Protein AF-A0A6A3DE12-F1 (afdb_monomer_lite)

Foldseek 3Di:
DDDPPPPPPDPPPPPPQPCVNVVHDDDPDDDPVVVVVVVVVVVVVVVVVVVVVVVVVVVVPVVDPVVVVVVVVVVVVVVVVVVVVVVVPPD

Organism: NCBI:txid53985

Structure (mmCIF, N/CA/C/O backbone):
data_AF-A0A6A3DE12-F1
#
_entry.id   AF-A0A6A3DE12-F1
#
loop_
_atom_site.group_PDB
_atom_site.id
_atom_site.type_symbol
_atom_site.label_atom_id
_atom_site.label_alt_id
_atom_site.label_comp_id
_atom_site.label_asym_id
_atom_site.label_entity_id
_atom_site.label_seq_id
_atom_site.pdbx_PDB_ins_code
_atom_site.Cartn_x
_atom_site.Cartn_y
_atom_site.Cartn_z
_atom_site.occupancy
_atom_site.B_iso_or_equiv
_atom_site.auth_seq_id
_atom_site.auth_comp_id
_atom_site.auth_asym_id
_atom_site.auth_atom_id
_atom_site.pdbx_PDB_model_num
ATOM 1 N N . MET A 1 1 ? -34.776 -25.077 -11.986 1.00 52.28 1 MET A N 1
ATOM 2 C CA . MET A 1 1 ? -34.215 -25.459 -10.676 1.00 52.28 1 MET A CA 1
ATOM 3 C C . MET A 1 1 ? -32.748 -25.782 -10.890 1.00 52.28 1 MET A C 1
ATOM 5 O O . MET A 1 1 ? -32.453 -26.776 -11.535 1.00 52.28 1 MET A O 1
ATOM 9 N N . GLN A 1 2 ? -31.858 -24.881 -10.486 1.00 50.62 2 GLN A N 1
ATOM 10 C CA . GLN A 1 2 ? -30.421 -25.127 -10.361 1.00 50.62 2 GLN A CA 1
ATOM 11 C C . GLN A 1 2 ? -29.948 -24.165 -9.276 1.00 50.62 2 GLN A C 1
ATOM 13 O O . GLN A 1 2 ? -29.824 -22.959 -9.489 1.00 50.62 2 GLN A O 1
ATOM 18 N N . GLU A 1 3 ? -29.879 -24.716 -8.073 1.00 47.19 3 GLU A N 1
ATOM 19 C CA . GLU A 1 3 ? -29.455 -24.055 -6.853 1.00 47.19 3 GLU A CA 1
ATOM 20 C C . GLU A 1 3 ? -27.944 -23.866 -6.955 1.00 47.19 3 GLU A C 1
ATOM 22 O O . GLU A 1 3 ? -27.161 -24.799 -6.831 1.00 47.19 3 GLU A O 1
ATOM 27 N N . GLY A 1 4 ? -27.537 -22.646 -7.299 1.00 50.22 4 GLY A N 1
ATOM 28 C CA . GLY A 1 4 ? -26.156 -22.217 -7.165 1.00 50.22 4 GLY A CA 1
ATOM 29 C C . GLY A 1 4 ? -25.898 -21.952 -5.693 1.00 50.22 4 GLY A C 1
ATOM 30 O O . GLY A 1 4 ? -26.211 -20.868 -5.200 1.00 50.22 4 GLY A O 1
ATOM 31 N N . GLU A 1 5 ? -25.373 -22.969 -5.021 1.00 51.31 5 GLU A N 1
ATOM 32 C CA . GLU A 1 5 ? -24.842 -22.999 -3.662 1.00 51.31 5 GLU A CA 1
ATOM 33 C C . GLU A 1 5 ? -23.808 -21.877 -3.474 1.00 51.31 5 GLU A C 1
ATOM 35 O O . GLU A 1 5 ? -22.594 -22.059 -3.542 1.00 51.31 5 GLU A O 1
ATOM 40 N N . ARG A 1 6 ? -24.290 -20.651 -3.269 1.00 58.84 6 ARG A N 1
ATOM 41 C CA . ARG A 1 6 ? -23.492 -19.599 -2.659 1.00 58.84 6 ARG A CA 1
ATOM 42 C C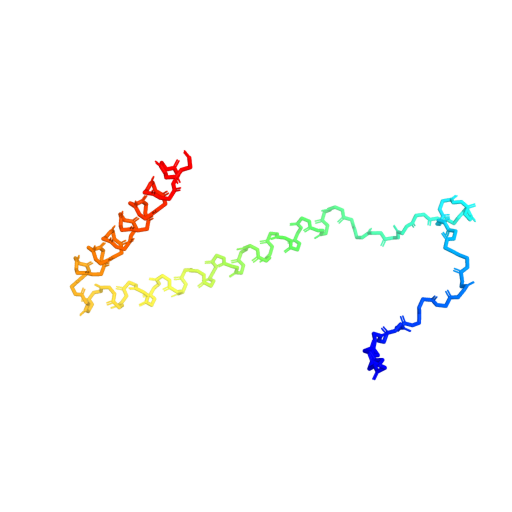 . ARG A 1 6 ? -23.358 -20.029 -1.215 1.00 58.84 6 ARG A C 1
ATOM 44 O O . ARG A 1 6 ? -24.293 -19.820 -0.451 1.00 58.84 6 ARG A O 1
ATOM 51 N N . GLU A 1 7 ? -22.230 -20.646 -0.880 1.00 55.78 7 GLU A N 1
ATOM 52 C CA . GLU A 1 7 ? -21.818 -20.881 0.497 1.00 55.78 7 GLU A CA 1
ATOM 53 C C . GLU A 1 7 ? -22.000 -19.578 1.282 1.00 55.78 7 GLU A C 1
ATOM 55 O O . GLU A 1 7 ? -21.182 -18.652 1.259 1.00 55.78 7 GLU A O 1
ATOM 60 N N . GLU A 1 8 ? -23.140 -19.489 1.959 1.00 58.22 8 GLU A N 1
ATOM 61 C CA . GLU A 1 8 ? -23.402 -18.583 3.051 1.00 58.22 8 GLU A CA 1
ATOM 62 C C . GLU A 1 8 ? -22.534 -19.089 4.197 1.00 58.22 8 GLU A C 1
ATOM 64 O O . GLU A 1 8 ? -22.986 -19.744 5.131 1.00 58.22 8 GLU A O 1
ATOM 69 N N . ALA A 1 9 ? -21.229 -18.850 4.067 1.00 56.09 9 ALA A N 1
ATOM 70 C CA . ALA A 1 9 ? -20.255 -19.121 5.097 1.00 56.09 9 ALA A CA 1
ATOM 71 C C . ALA A 1 9 ? -20.594 -18.233 6.299 1.00 56.09 9 ALA A C 1
ATOM 73 O O . ALA A 1 9 ? -20.156 -17.086 6.408 1.00 56.09 9 ALA A O 1
ATOM 74 N N . GLY A 1 10 ? -21.446 -18.768 7.171 1.00 59.56 10 GLY A N 1
ATOM 75 C CA . GLY A 1 10 ? -21.476 -18.491 8.595 1.00 59.56 10 GLY A CA 1
ATOM 76 C C . GLY A 1 10 ? -21.478 -17.016 8.976 1.00 59.56 10 GLY A C 1
A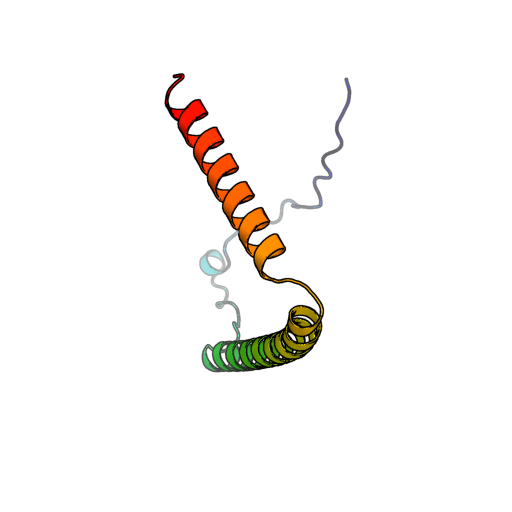TOM 77 O O . GLY A 1 10 ? -20.752 -16.625 9.887 1.00 59.56 10 GLY A O 1
ATOM 78 N N . ARG A 1 11 ? -22.324 -16.181 8.365 1.00 63.44 11 ARG A N 1
ATOM 79 C CA . ARG A 1 11 ? -22.769 -14.959 9.052 1.00 63.44 11 ARG A CA 1
ATOM 80 C C . ARG A 1 11 ? -23.905 -15.344 9.983 1.00 63.44 11 ARG A C 1
ATOM 82 O O . ARG A 1 11 ? -25.048 -14.973 9.760 1.00 63.44 11 ARG A O 1
ATOM 89 N N . GLY A 1 12 ? -23.560 -16.134 11.001 1.00 58.22 12 GLY A N 1
ATOM 90 C CA . GLY A 1 12 ? -24.494 -16.534 12.041 1.00 58.22 12 GLY A CA 1
ATOM 91 C C . GLY A 1 12 ? -25.237 -15.318 12.589 1.00 58.22 12 GLY A C 1
ATOM 92 O O . GLY A 1 12 ? -24.699 -14.206 12.587 1.00 58.22 12 GLY A O 1
ATOM 93 N N . SER A 1 13 ? -26.454 -15.553 13.075 1.00 55.41 13 SER A N 1
ATOM 94 C CA . SER A 1 13 ? -27.376 -14.599 13.709 1.00 55.41 13 SER A CA 1
ATOM 95 C C . SER A 1 13 ? -26.827 -13.911 14.974 1.00 55.41 13 SER A C 1
ATOM 97 O O . SER A 1 13 ? -27.584 -13.504 15.851 1.00 55.41 13 SER A O 1
ATOM 99 N N . ALA A 1 14 ? -25.507 -13.779 15.105 1.00 64.62 14 ALA A N 1
ATOM 100 C CA . ALA A 1 14 ? -24.860 -12.926 16.074 1.00 64.62 14 ALA A CA 1
ATOM 101 C C . ALA A 1 14 ? -25.248 -11.476 15.772 1.00 64.62 14 ALA A C 1
ATOM 103 O O . ALA A 1 14 ? -24.970 -10.945 14.692 1.00 64.62 14 ALA A O 1
ATOM 104 N N . SER A 1 15 ? -25.900 -10.840 16.745 1.00 68.06 15 SER A N 1
ATOM 105 C CA . SER A 1 15 ? -26.204 -9.416 16.713 1.00 68.06 15 SER A CA 1
ATOM 106 C C . SER A 1 15 ? -24.937 -8.641 16.338 1.00 68.06 15 SER A C 1
ATOM 108 O O . SER A 1 15 ? -23.969 -8.598 17.098 1.00 68.06 15 SER A O 1
ATOM 110 N N . ARG A 1 16 ? -24.920 -8.040 15.141 1.00 69.69 16 ARG A N 1
ATOM 111 C CA . ARG A 1 16 ? -23.834 -7.176 14.642 1.00 69.69 16 ARG A CA 1
ATOM 112 C C . ARG A 1 16 ? -23.856 -5.817 15.348 1.00 69.69 16 ARG A C 1
ATOM 114 O O . ARG A 1 16 ? -23.769 -4.767 14.712 1.00 69.69 16 ARG A O 1
ATOM 121 N N . ALA A 1 17 ? -24.003 -5.814 16.667 1.00 76.25 17 ALA A N 1
ATOM 122 C CA . ALA A 1 17 ? -23.915 -4.597 17.445 1.00 76.25 17 ALA A CA 1
ATOM 123 C C . ALA A 1 17 ? -22.475 -4.079 17.358 1.00 76.25 17 ALA A C 1
ATOM 125 O O . ALA A 1 17 ? -21.520 -4.799 17.649 1.00 76.25 17 ALA A O 1
ATOM 126 N N . SER A 1 18 ? -22.306 -2.832 16.917 1.00 82.31 18 SER A N 1
ATOM 127 C CA . SER A 1 18 ? -20.991 -2.191 16.867 1.00 82.31 18 SER A CA 1
ATOM 128 C C . SER A 1 18 ? -20.347 -2.203 18.256 1.00 82.31 18 SER A C 1
ATOM 130 O O . SER A 1 18 ? -21.033 -1.973 19.247 1.00 82.31 18 SER A O 1
ATOM 132 N N . ARG A 1 19 ? -19.023 -2.377 18.331 1.00 85.44 19 ARG A N 1
ATOM 133 C CA . ARG A 1 19 ? -18.251 -2.303 19.584 1.00 85.44 19 ARG A CA 1
ATOM 134 C C . ARG A 1 19 ? -18.545 -1.019 20.377 1.00 85.44 19 ARG A C 1
ATOM 136 O O . ARG A 1 19 ? -18.693 -1.060 21.590 1.00 85.44 19 ARG A O 1
ATOM 143 N N . ARG A 1 20 ? -18.769 0.091 19.657 1.00 87.94 20 ARG A N 1
ATOM 144 C CA . ARG A 1 20 ? -19.202 1.378 20.228 1.00 87.94 20 ARG A CA 1
ATOM 145 C C . ARG A 1 20 ? -20.567 1.300 20.914 1.00 87.94 20 ARG A C 1
ATOM 147 O O . ARG A 1 20 ? -20.741 1.875 21.976 1.00 87.94 20 ARG A O 1
ATOM 154 N N . VAL A 1 21 ? -21.520 0.590 20.310 1.00 86.75 21 VAL A N 1
ATOM 155 C CA . VAL A 1 21 ? -22.876 0.396 20.855 1.00 86.75 21 VAL A CA 1
ATOM 156 C C . VAL A 1 21 ? -22.850 -0.544 22.062 1.00 86.75 21 VAL A C 1
ATOM 158 O O . VAL A 1 21 ? -23.635 -0.371 22.983 1.00 86.75 21 VAL A O 1
ATOM 161 N N . GLN A 1 22 ? -21.917 -1.497 22.089 1.00 86.81 22 GLN A N 1
ATOM 162 C CA . GLN A 1 22 ? -21.705 -2.401 23.223 1.00 86.81 22 GLN A CA 1
ATOM 163 C C . GLN A 1 22 ? -20.901 -1.765 24.376 1.00 86.81 22 GLN A C 1
ATOM 165 O O . GLN A 1 22 ? -20.641 -2.437 25.368 1.00 86.81 22 GLN A O 1
ATOM 170 N N . GLY A 1 23 ? -20.467 -0.501 24.253 1.00 89.62 23 GLY A N 1
ATOM 171 C CA . GLY A 1 23 ? -19.623 0.162 25.259 1.00 89.62 23 GLY A CA 1
ATOM 172 C C . GLY A 1 23 ? -18.229 -0.459 25.415 1.00 89.62 23 GLY A C 1
ATOM 173 O O . GLY A 1 23 ? -17.539 -0.201 26.397 1.00 89.62 23 GLY A O 1
ATOM 174 N N . LEU A 1 24 ? -17.817 -1.289 24.458 1.00 87.00 24 LEU A N 1
ATOM 175 C CA . LEU A 1 24 ? -16.541 -1.989 24.474 1.00 87.00 24 LEU A CA 1
ATOM 176 C C . LEU A 1 24 ? -15.406 -1.043 24.033 1.00 87.00 24 LEU A C 1
ATOM 178 O O . LEU A 1 24 ? -15.623 -0.184 23.166 1.00 87.00 24 LEU A O 1
ATOM 182 N N . PRO A 1 25 ? -14.192 -1.204 24.591 1.00 84.12 25 PRO A N 1
ATOM 1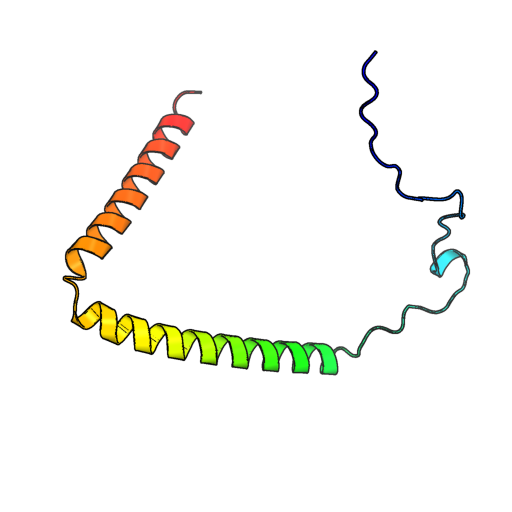83 C CA . PRO A 1 25 ? -13.053 -0.354 24.265 1.00 84.12 25 PRO A CA 1
ATOM 184 C C . PRO A 1 25 ? -12.688 -0.442 22.773 1.00 84.12 25 PRO A C 1
ATOM 186 O O . PRO A 1 25 ? -13.007 -1.432 22.107 1.00 84.12 25 PRO A O 1
ATOM 189 N N . PRO A 1 26 ? -12.055 0.601 22.208 1.00 83.31 26 PRO A N 1
ATOM 190 C CA . PRO A 1 26 ? -11.597 0.574 20.825 1.00 83.31 26 PRO A CA 1
ATOM 191 C C . PRO A 1 26 ? -10.571 -0.541 20.611 1.00 83.31 26 PRO A C 1
ATOM 193 O O . PRO A 1 26 ? -9.892 -0.964 21.542 1.00 83.31 26 PRO A O 1
ATOM 196 N N . GLU A 1 27 ? -10.451 -0.998 19.365 1.00 81.62 27 GLU A N 1
ATOM 197 C CA . GLU A 1 27 ? -9.440 -1.998 19.020 1.00 81.62 27 GLU A CA 1
ATOM 198 C C . GLU A 1 27 ? -8.050 -1.466 19.323 1.00 81.62 27 GLU A C 1
ATOM 200 O O . GLU A 1 27 ? -7.715 -0.332 18.966 1.00 81.62 27 GLU A O 1
ATOM 205 N N . GLU A 1 28 ? -7.229 -2.325 19.912 1.00 81.81 28 GLU A N 1
ATOM 206 C CA . GLU A 1 28 ? -5.811 -2.075 20.094 1.00 81.81 28 GLU A CA 1
ATOM 207 C C . GLU A 1 28 ? -5.118 -2.117 18.730 1.00 81.81 28 GLU A C 1
ATOM 209 O O . GLU A 1 28 ? -4.643 -3.144 18.245 1.00 81.81 28 GLU A O 1
ATOM 214 N N . THR A 1 29 ? -5.103 -0.974 18.053 1.00 81.62 29 THR A N 1
ATOM 215 C CA . THR A 1 29 ? -4.347 -0.804 16.817 1.00 81.62 29 THR A CA 1
ATOM 216 C C . THR A 1 29 ? -2.887 -0.526 17.142 1.00 81.62 29 THR A C 1
ATOM 218 O O . THR A 1 29 ? -2.588 0.251 18.051 1.00 81.62 29 THR A O 1
ATOM 221 N N . LYS A 1 30 ? -1.972 -1.099 16.348 1.00 85.25 30 LYS A N 1
ATOM 222 C CA . LYS A 1 30 ? -0.542 -0.759 16.389 1.00 85.25 30 LYS A CA 1
ATOM 223 C C . LYS A 1 30 ? -0.350 0.762 16.365 1.00 85.25 30 LYS A C 1
ATOM 225 O O . LYS A 1 30 ? -1.066 1.468 15.651 1.00 85.25 30 LYS A O 1
ATOM 230 N N . SER A 1 31 ? 0.644 1.256 17.100 1.00 86.25 31 SER A N 1
ATOM 231 C CA . SER A 1 31 ? 0.948 2.686 17.135 1.00 86.25 31 SER A CA 1
ATOM 232 C C . SER A 1 31 ? 1.329 3.210 15.746 1.00 86.25 31 SER A C 1
ATOM 234 O O . SER A 1 31 ? 1.907 2.500 14.916 1.00 86.25 31 SER A O 1
ATOM 236 N N . LEU A 1 32 ? 1.025 4.485 15.490 1.00 87.88 32 LEU A N 1
ATOM 237 C CA . LEU A 1 32 ? 1.358 5.136 14.220 1.00 87.88 32 LEU A CA 1
ATOM 238 C C . LEU A 1 32 ? 2.859 5.073 13.916 1.00 87.88 32 LEU A C 1
ATOM 240 O O . LEU A 1 32 ? 3.245 4.955 12.753 1.00 87.88 32 LEU A O 1
ATOM 244 N N . ASP A 1 33 ? 3.703 5.142 14.943 1.00 89.81 33 ASP A N 1
ATOM 245 C CA . ASP A 1 33 ? 5.154 5.073 14.786 1.00 89.81 33 ASP A CA 1
ATOM 246 C C . ASP A 1 33 ? 5.627 3.683 14.357 1.00 89.81 33 ASP A C 1
ATOM 248 O O . ASP A 1 33 ? 6.490 3.580 13.4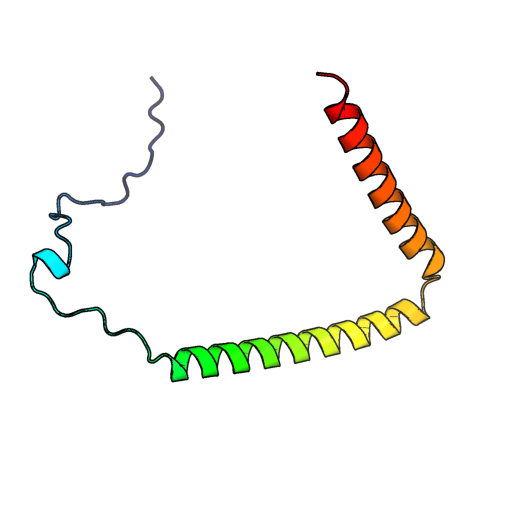81 1.00 89.81 33 ASP A O 1
ATOM 252 N N . GLU A 1 34 ? 5.007 2.618 14.873 1.00 88.31 34 GLU A N 1
ATOM 253 C CA . GLU A 1 34 ? 5.296 1.249 14.441 1.00 88.31 34 GLU A CA 1
ATOM 254 C C . GLU A 1 34 ? 4.897 1.044 12.974 1.00 88.31 34 GLU A C 1
ATOM 256 O O . GLU A 1 34 ? 5.697 0.573 12.165 1.00 88.31 34 GLU A O 1
ATOM 261 N N . VAL A 1 35 ? 3.707 1.514 12.585 1.00 89.06 35 VAL A N 1
ATOM 262 C CA . VAL A 1 35 ? 3.234 1.444 11.192 1.00 89.06 35 VAL A CA 1
ATOM 263 C C . VAL A 1 35 ? 4.159 2.223 10.251 1.00 89.06 35 VAL A C 1
ATOM 265 O O . VAL A 1 35 ? 4.522 1.735 9.177 1.00 89.06 35 VAL A O 1
ATOM 268 N N . LYS A 1 36 ? 4.603 3.423 10.648 1.00 93.31 36 LYS A N 1
ATOM 269 C CA . LYS A 1 36 ? 5.559 4.224 9.864 1.00 93.31 36 LYS A CA 1
ATOM 270 C C . LYS A 1 36 ? 6.912 3.521 9.734 1.00 93.31 36 LYS A C 1
ATOM 272 O O . LYS A 1 36 ? 7.521 3.574 8.661 1.00 93.31 36 LYS A O 1
ATOM 277 N N . ARG A 1 37 ? 7.391 2.865 10.793 1.00 93.56 37 ARG A N 1
ATOM 278 C CA . ARG A 1 37 ? 8.646 2.102 10.789 1.00 93.56 37 ARG A CA 1
ATOM 279 C C . ARG A 1 37 ? 8.564 0.892 9.862 1.00 93.56 37 ARG A C 1
ATOM 281 O O . ARG A 1 37 ? 9.434 0.735 9.002 1.00 93.56 37 ARG A O 1
ATOM 288 N N . GLU A 1 38 ? 7.509 0.090 9.985 1.00 89.44 38 GLU A N 1
ATOM 289 C CA . GLU A 1 38 ? 7.238 -1.053 9.107 1.00 89.44 38 GLU A CA 1
ATOM 290 C C . GLU A 1 38 ? 7.156 -0.605 7.636 1.00 89.44 38 GLU A C 1
ATOM 292 O O . GLU A 1 38 ? 7.828 -1.177 6.772 1.00 89.44 38 GLU A O 1
ATOM 297 N N . ALA A 1 39 ? 6.430 0.482 7.348 1.00 91.62 39 ALA A N 1
ATOM 298 C CA . ALA A 1 39 ? 6.296 1.025 5.996 1.00 91.62 39 ALA A CA 1
ATOM 299 C C . ALA A 1 39 ? 7.637 1.489 5.406 1.00 91.62 39 ALA A C 1
ATOM 301 O O . ALA A 1 39 ? 7.925 1.224 4.234 1.00 91.62 39 ALA A O 1
ATOM 302 N N . ARG A 1 40 ? 8.486 2.151 6.205 1.00 92.06 40 ARG A N 1
ATOM 303 C CA . ARG A 1 40 ? 9.838 2.556 5.783 1.00 92.06 40 ARG A CA 1
ATOM 304 C C . ARG A 1 40 ? 10.717 1.345 5.486 1.00 92.06 40 ARG A C 1
ATOM 306 O O . ARG A 1 40 ? 11.368 1.322 4.442 1.00 92.06 40 ARG A O 1
ATOM 313 N N . LYS A 1 41 ? 10.702 0.326 6.352 1.00 92.12 41 LYS A N 1
ATOM 314 C CA . LYS A 1 41 ? 11.463 -0.919 6.158 1.00 92.12 41 LYS A CA 1
ATOM 315 C C . LYS A 1 41 ? 11.024 -1.647 4.885 1.00 92.12 41 LYS A C 1
ATOM 317 O O . LYS A 1 41 ? 11.866 -2.036 4.078 1.00 92.12 41 LYS A O 1
ATOM 322 N N . ALA A 1 42 ? 9.717 -1.760 4.660 1.00 88.88 42 ALA A N 1
ATOM 323 C CA . ALA A 1 42 ? 9.168 -2.358 3.449 1.00 88.88 42 ALA A CA 1
ATOM 324 C C . ALA A 1 42 ? 9.559 -1.570 2.187 1.00 88.88 42 ALA A C 1
ATOM 326 O O . ALA A 1 42 ? 9.926 -2.164 1.175 1.00 88.88 42 ALA A O 1
ATOM 327 N N . ASN A 1 43 ? 9.535 -0.234 2.235 1.00 87.50 43 ASN A N 1
ATOM 328 C CA . ASN A 1 43 ? 9.970 0.594 1.108 1.00 87.50 43 ASN A CA 1
ATOM 329 C C . ASN A 1 43 ? 11.473 0.474 0.830 1.00 87.50 43 ASN A C 1
ATOM 331 O O . ASN A 1 43 ? 11.872 0.414 -0.330 1.00 87.50 43 ASN A O 1
ATOM 335 N N . ALA A 1 44 ? 12.309 0.391 1.867 1.00 87.69 44 ALA A N 1
ATOM 336 C CA . ALA A 1 44 ? 13.740 0.149 1.707 1.00 87.69 44 ALA A CA 1
ATOM 337 C C . ALA A 1 44 ? 14.006 -1.205 1.027 1.00 87.69 44 ALA A C 1
ATOM 339 O O . ALA A 1 44 ? 14.789 -1.269 0.080 1.00 87.69 44 ALA A O 1
ATOM 340 N N . ALA A 1 45 ? 13.292 -2.259 1.435 1.00 82.62 45 ALA A N 1
ATOM 341 C CA . ALA A 1 45 ? 13.371 -3.568 0.790 1.00 82.62 45 ALA A CA 1
ATOM 342 C C . ALA A 1 45 ? 12.929 -3.510 -0.682 1.00 82.62 45 ALA A C 1
ATOM 344 O O . ALA A 1 45 ? 13.628 -4.013 -1.560 1.00 82.62 45 ALA A O 1
ATOM 345 N N . LYS A 1 46 ? 11.820 -2.818 -0.981 1.00 81.38 46 LYS A N 1
ATOM 346 C CA . LYS A 1 46 ? 11.360 -2.603 -2.364 1.00 81.38 46 LYS A CA 1
ATOM 347 C C . LYS A 1 46 ? 12.388 -1.844 -3.203 1.00 81.38 46 LYS A C 1
ATOM 349 O O . LYS A 1 46 ? 12.600 -2.202 -4.358 1.00 81.38 46 LYS A O 1
ATOM 354 N N . ARG A 1 47 ? 13.053 -0.830 -2.636 1.00 81.25 47 ARG A N 1
ATOM 355 C CA . ARG A 1 47 ? 14.127 -0.092 -3.319 1.00 81.25 47 ARG A CA 1
ATOM 356 C C . ARG A 1 47 ? 15.332 -0.979 -3.607 1.00 81.25 47 ARG A C 1
ATOM 358 O O . ARG A 1 47 ? 15.827 -0.938 -4.725 1.00 81.25 47 ARG A O 1
ATOM 365 N N . LYS A 1 48 ? 15.757 -1.813 -2.655 1.00 75.75 48 LYS A N 1
ATOM 366 C CA . LYS A 1 48 ? 16.851 -2.770 -2.872 1.00 75.75 48 LYS A CA 1
ATOM 367 C C . LYS A 1 48 ? 16.518 -3.795 -3.956 1.00 75.75 48 LYS A C 1
ATOM 369 O O . LYS A 1 48 ? 17.304 -3.964 -4.881 1.00 75.75 48 LYS A O 1
ATOM 374 N N . ALA A 1 49 ? 15.313 -4.360 -3.929 1.00 73.25 49 ALA A N 1
ATOM 375 C CA . ALA A 1 49 ? 14.850 -5.269 -4.976 1.00 73.25 49 ALA A CA 1
ATOM 376 C C . ALA A 1 49 ? 14.756 -4.586 -6.355 1.00 73.25 49 ALA A C 1
ATOM 378 O O . ALA A 1 49 ? 15.052 -5.195 -7.381 1.00 73.25 49 ALA A O 1
ATOM 379 N N . ALA A 1 50 ? 14.357 -3.312 -6.403 1.00 70.62 50 ALA A N 1
ATOM 380 C CA . ALA A 1 50 ? 14.329 -2.543 -7.645 1.00 70.62 50 ALA A CA 1
ATOM 381 C C . ALA A 1 50 ? 15.740 -2.210 -8.159 1.00 70.62 50 ALA A C 1
ATOM 383 O O . ALA A 1 50 ? 15.960 -2.233 -9.366 1.00 70.62 50 ALA A O 1
ATOM 384 N N . GLU A 1 51 ? 16.695 -1.920 -7.274 1.00 69.50 51 GLU A N 1
ATOM 385 C CA . GLU A 1 51 ? 18.101 -1.691 -7.633 1.00 69.50 51 GLU A CA 1
ATOM 386 C C . GLU A 1 51 ? 18.750 -2.952 -8.220 1.00 69.50 51 GLU A C 1
ATOM 388 O O . GLU A 1 51 ? 19.451 -2.855 -9.222 1.00 69.50 51 GLU A O 1
ATOM 393 N N . GLU A 1 52 ? 18.482 -4.139 -7.671 1.00 66.31 52 GLU A N 1
ATOM 394 C CA . GLU A 1 52 ? 18.978 -5.403 -8.237 1.00 66.31 52 GLU A CA 1
ATOM 395 C C . GLU A 1 52 ? 18.356 -5.711 -9.600 1.00 66.31 52 GLU A C 1
ATOM 397 O O . GLU A 1 52 ? 19.073 -6.026 -10.549 1.00 66.31 52 GLU A O 1
ATOM 402 N N . LYS A 1 53 ? 17.041 -5.515 -9.749 1.00 67.75 53 LYS A N 1
ATOM 403 C CA . LYS A 1 53 ? 16.374 -5.650 -11.053 1.00 67.75 53 LYS A CA 1
ATOM 404 C C . LYS A 1 53 ? 16.911 -4.664 -12.085 1.00 67.75 53 LYS A C 1
ATOM 406 O O . LYS A 1 53 ? 17.050 -5.040 -13.240 1.00 67.75 53 LYS A O 1
ATOM 411 N N . LYS A 1 54 ? 17.249 -3.436 -11.675 1.00 68.62 54 LYS A N 1
ATOM 412 C CA . LYS A 1 54 ? 17.892 -2.448 -12.552 1.00 68.62 54 LYS A CA 1
ATOM 413 C C . LYS A 1 54 ? 19.300 -2.857 -12.966 1.00 68.62 54 LYS A C 1
ATOM 415 O O . LYS A 1 54 ? 19.686 -2.590 -14.093 1.00 68.62 54 LYS A O 1
ATOM 420 N N . LYS A 1 55 ? 20.076 -3.493 -12.087 1.00 67.44 55 LYS A N 1
ATOM 421 C CA . LYS A 1 55 ? 21.410 -4.004 -12.443 1.00 67.44 55 LYS A CA 1
ATOM 422 C C . LYS A 1 55 ? 21.321 -5.139 -13.460 1.00 67.44 55 LYS A C 1
ATOM 424 O O . LYS A 1 55 ? 22.082 -5.149 -14.418 1.00 67.44 55 LYS A O 1
ATOM 429 N N . LEU A 1 56 ? 20.361 -6.045 -13.280 1.00 60.56 56 LEU A N 1
ATOM 430 C CA . LEU A 1 56 ? 20.091 -7.119 -14.236 1.00 60.56 56 LEU A CA 1
ATOM 431 C C . LEU A 1 56 ? 19.556 -6.566 -15.564 1.00 60.56 56 LEU A C 1
ATOM 433 O O . LEU A 1 56 ? 20.039 -6.953 -16.620 1.00 60.56 56 LEU A O 1
ATOM 437 N N . SER A 1 57 ? 18.629 -5.603 -15.528 1.00 60.09 57 SER A N 1
ATOM 438 C CA . SER A 1 57 ? 18.106 -4.981 -16.748 1.00 60.09 57 SER A CA 1
ATOM 439 C C . SER A 1 57 ? 19.148 -4.133 -17.470 1.00 60.09 57 SER A C 1
ATOM 441 O O . SER A 1 57 ? 19.119 -4.087 -18.687 1.00 60.09 57 SER A O 1
ATOM 443 N N . ALA A 1 58 ? 20.069 -3.482 -16.755 1.00 60.06 58 ALA A N 1
ATOM 444 C CA . ALA A 1 58 ? 21.161 -2.723 -17.362 1.00 60.06 58 ALA A CA 1
ATOM 445 C C . ALA A 1 58 ? 22.175 -3.641 -18.066 1.00 60.06 58 ALA A C 1
ATOM 447 O O . ALA A 1 58 ? 22.708 -3.266 -19.106 1.00 60.06 58 ALA A O 1
ATOM 448 N N . ALA A 1 59 ? 22.412 -4.847 -17.536 1.00 59.69 59 ALA A N 1
ATOM 449 C CA . ALA A 1 59 ? 23.214 -5.866 -18.213 1.00 59.69 59 ALA A CA 1
ATOM 450 C C . ALA A 1 59 ? 22.494 -6.434 -19.457 1.00 59.69 59 ALA A C 1
ATOM 452 O O . ALA A 1 59 ? 23.128 -6.655 -20.485 1.00 59.69 59 ALA A O 1
ATOM 453 N N . GLU A 1 60 ? 21.168 -6.602 -19.393 1.00 56.25 60 GLU A N 1
ATOM 454 C CA . GLU A 1 60 ? 20.328 -7.038 -20.521 1.00 56.25 60 GLU A CA 1
ATOM 455 C C . GLU A 1 60 ? 20.191 -5.948 -21.614 1.00 56.25 60 GLU A C 1
ATOM 457 O O . GLU A 1 60 ? 20.256 -6.241 -22.808 1.00 56.25 60 GLU A O 1
ATOM 462 N N . GLU A 1 61 ? 20.058 -4.671 -21.229 1.00 54.09 61 GLU A N 1
ATOM 463 C CA . GLU A 1 61 ? 19.978 -3.510 -22.138 1.00 54.09 61 GLU A CA 1
ATOM 464 C C . GLU A 1 61 ? 21.289 -3.260 -22.894 1.00 54.09 61 GLU A C 1
ATOM 466 O O . GLU A 1 61 ? 21.258 -2.675 -23.974 1.00 54.09 61 GLU A O 1
ATOM 471 N N . GLN A 1 62 ? 22.434 -3.725 -22.385 1.00 53.28 62 GLN A N 1
ATOM 472 C CA . GLN A 1 62 ? 23.694 -3.691 -23.135 1.00 53.28 62 GLN A CA 1
ATOM 473 C C . GLN A 1 62 ? 23.796 -4.788 -24.209 1.00 53.28 62 GLN A C 1
ATOM 475 O O . GLN A 1 62 ? 24.663 -4.699 -25.076 1.00 53.28 62 GLN A O 1
ATOM 480 N N . SER A 1 63 ? 22.911 -5.792 -24.188 1.00 55.22 63 SER A N 1
ATOM 481 C CA . SER A 1 63 ? 22.923 -6.935 -25.115 1.00 55.22 63 SER A CA 1
ATOM 482 C C . SER A 1 63 ? 21.861 -6.840 -26.226 1.00 55.22 63 SER A C 1
ATOM 484 O O . SER A 1 63 ? 21.940 -7.540 -27.234 1.00 55.22 63 SER A O 1
ATOM 486 N N . SER A 1 64 ? 20.871 -5.950 -26.094 1.00 54.97 64 SER A N 1
ATOM 487 C CA . SER A 1 64 ? 19.753 -5.829 -27.041 1.00 54.97 64 SER A CA 1
ATOM 488 C C . SER A 1 64 ? 19.713 -4.446 -27.699 1.00 54.97 64 SER A C 1
ATOM 490 O O . SER A 1 64 ? 19.912 -3.448 -27.008 1.00 54.97 64 SER A O 1
ATOM 492 N N . PRO A 1 65 ? 19.420 -4.325 -29.012 1.00 57.19 65 PRO A N 1
ATOM 493 C CA . PRO A 1 65 ? 19.181 -3.034 -29.649 1.00 57.19 65 PRO A CA 1
ATOM 494 C C . PRO A 1 65 ? 17.886 -2.406 -29.097 1.00 57.19 65 PRO A C 1
ATOM 496 O O . PRO A 1 65 ? 16.799 -2.523 -29.674 1.00 57.19 65 PRO A O 1
ATOM 499 N N . ASP A 1 66 ? 18.039 -1.707 -27.969 1.00 62.88 66 ASP A N 1
ATOM 500 C CA . ASP A 1 66 ? 17.048 -0.982 -27.155 1.00 62.88 66 ASP A CA 1
ATOM 501 C C . ASP A 1 66 ? 16.109 -0.086 -27.990 1.00 62.88 66 ASP A C 1
ATOM 503 O O . ASP A 1 66 ? 14.934 0.113 -27.670 1.00 62.88 66 ASP A O 1
ATOM 507 N N . TRP A 1 67 ? 16.575 0.371 -29.154 1.00 56.69 67 TRP A N 1
ATOM 508 C CA . TRP A 1 67 ? 15.784 1.152 -30.102 1.00 56.69 67 TRP A CA 1
ATOM 509 C C . TRP A 1 67 ? 14.523 0.421 -30.600 1.00 56.69 67 TRP A C 1
ATOM 511 O O . TRP A 1 67 ? 13.449 1.022 -30.672 1.00 56.69 67 TRP A O 1
ATOM 521 N N . THR A 1 68 ? 14.606 -0.886 -30.865 1.00 68.31 68 THR A N 1
ATOM 522 C CA . THR A 1 68 ? 13.473 -1.678 -31.383 1.00 68.31 68 THR A CA 1
ATOM 523 C C . THR A 1 68 ? 12.408 -1.936 -30.314 1.00 68.31 68 THR A C 1
ATOM 525 O O . THR A 1 68 ? 11.210 -1.842 -30.591 1.00 68.31 68 THR A O 1
ATOM 528 N N . SER A 1 69 ? 12.827 -2.169 -29.068 1.00 66.69 69 SER A N 1
ATOM 529 C CA . SER A 1 69 ? 11.938 -2.375 -27.917 1.00 66.69 69 SER A CA 1
ATOM 530 C C . SER A 1 69 ? 11.198 -1.088 -27.529 1.00 66.69 69 SER A C 1
ATOM 532 O O . SER A 1 69 ? 9.969 -1.081 -27.364 1.00 66.69 69 SER A O 1
ATOM 534 N N . LYS A 1 70 ? 11.911 0.048 -27.489 1.00 70.94 70 LYS A N 1
ATOM 535 C CA . LYS A 1 70 ? 11.305 1.371 -27.270 1.00 70.94 70 LYS A CA 1
ATOM 536 C C . LYS A 1 70 ? 10.343 1.757 -28.383 1.00 70.94 70 LYS A C 1
ATOM 538 O O . LYS A 1 70 ? 9.264 2.272 -28.089 1.00 70.94 70 LYS A O 1
ATOM 543 N N . MET A 1 71 ? 10.692 1.502 -29.645 1.00 73.69 71 MET A N 1
ATOM 544 C CA . MET A 1 71 ? 9.785 1.754 -30.766 1.00 73.69 71 MET A CA 1
ATOM 545 C C . MET A 1 71 ? 8.534 0.887 -30.692 1.00 73.69 71 MET A C 1
ATOM 547 O O . MET A 1 71 ? 7.433 1.410 -30.838 1.00 73.69 71 MET A O 1
ATOM 551 N N . ARG A 1 72 ? 8.673 -0.403 -30.378 1.00 77.44 72 ARG A N 1
ATOM 552 C CA . ARG A 1 72 ? 7.543 -1.329 -30.244 1.00 77.44 72 ARG A CA 1
ATOM 553 C C . ARG A 1 72 ? 6.590 -0.918 -29.122 1.00 77.44 72 ARG A C 1
ATOM 555 O O . ARG A 1 72 ? 5.378 -0.939 -29.313 1.00 77.44 72 ARG A O 1
ATOM 562 N N . THR A 1 73 ? 7.127 -0.463 -27.992 1.00 79.88 73 THR A N 1
ATOM 563 C CA . THR A 1 73 ? 6.323 0.010 -26.854 1.00 79.88 73 THR A CA 1
ATOM 564 C C . THR A 1 73 ? 5.625 1.335 -27.162 1.00 79.88 73 THR A C 1
ATOM 566 O O . THR A 1 73 ? 4.437 1.484 -26.877 1.00 79.88 73 THR A O 1
ATOM 569 N N . LYS A 1 74 ? 6.320 2.282 -27.809 1.00 84.56 74 LYS A N 1
ATOM 570 C CA . LYS A 1 74 ? 5.711 3.539 -28.278 1.00 84.56 74 LYS A CA 1
ATOM 571 C C . LYS A 1 74 ? 4.600 3.272 -29.293 1.00 84.56 74 LYS A C 1
ATOM 573 O O . LYS A 1 74 ? 3.527 3.850 -29.171 1.00 84.56 74 LYS A O 1
ATOM 578 N N . TYR A 1 75 ? 4.835 2.371 -30.246 1.00 88.94 75 TYR A N 1
ATOM 579 C CA . TYR A 1 75 ? 3.866 2.011 -31.281 1.00 88.94 75 TYR A CA 1
ATOM 580 C C . TYR A 1 75 ? 2.639 1.295 -30.704 1.00 88.94 75 TYR A C 1
ATOM 582 O O . TYR A 1 75 ? 1.506 1.545 -31.108 1.00 88.94 75 TYR A O 1
ATOM 590 N N . PHE A 1 76 ? 2.847 0.442 -29.702 1.00 89.50 76 PHE A N 1
ATOM 591 C CA . PHE A 1 76 ? 1.755 -0.175 -28.960 1.00 89.50 76 PHE A CA 1
ATOM 592 C C . PHE A 1 76 ? 0.892 0.882 -28.253 1.00 89.50 76 PHE A C 1
ATOM 594 O O . PHE A 1 76 ? -0.332 0.866 -28.376 1.00 89.50 76 PHE A O 1
ATOM 601 N N . TRP A 1 77 ? 1.515 1.851 -27.577 1.00 89.50 77 TRP A N 1
ATOM 602 C CA . TRP A 1 77 ? 0.796 2.909 -26.862 1.00 89.50 77 TRP A CA 1
ATOM 603 C C . TRP A 1 77 ? 0.001 3.830 -27.797 1.00 89.50 77 TRP A C 1
ATOM 605 O O . TRP A 1 77 ? -1.159 4.140 -27.522 1.00 89.50 77 TRP A O 1
ATOM 615 N N . THR A 1 78 ? 0.578 4.218 -28.937 1.00 89.38 78 THR A N 1
ATOM 616 C CA . THR A 1 78 ? -0.126 5.036 -29.938 1.00 89.38 78 THR A CA 1
ATOM 617 C C . THR A 1 78 ? -1.294 4.283 -30.572 1.00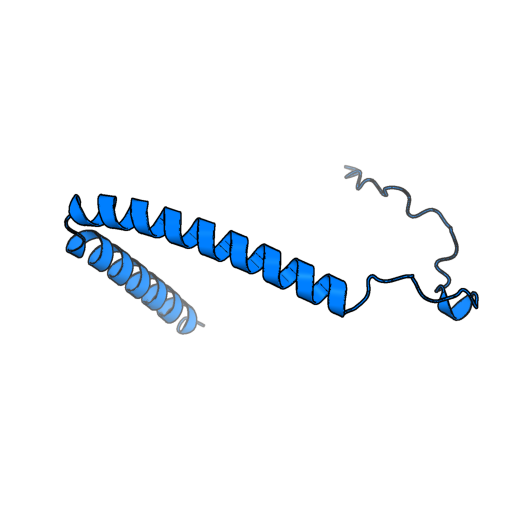 89.38 78 THR A C 1
ATOM 619 O O . THR A 1 78 ? -2.349 4.877 -30.813 1.00 89.38 78 THR A O 1
ATOM 622 N N . MET A 1 79 ? -1.162 2.971 -30.790 1.00 92.25 79 MET A N 1
ATOM 623 C CA . MET A 1 79 ? -2.239 2.132 -31.316 1.00 92.25 79 MET A CA 1
ATOM 624 C C . MET A 1 79 ? -3.400 2.004 -30.321 1.00 92.25 79 MET A C 1
ATOM 626 O O . MET A 1 79 ? -4.560 2.159 -30.711 1.00 92.25 79 MET A O 1
ATOM 630 N N . VAL A 1 80 ? -3.105 1.805 -29.033 1.00 90.88 80 VAL A N 1
ATOM 631 C CA . VAL A 1 80 ? -4.115 1.778 -27.961 1.00 90.88 80 VAL A CA 1
ATOM 632 C C . VAL A 1 80 ? -4.829 3.127 -27.851 1.00 90.88 80 VAL A C 1
ATOM 634 O O . VAL A 1 80 ? -6.059 3.174 -27.847 1.00 90.88 80 VAL A O 1
ATOM 637 N N . GLN A 1 81 ? -4.088 4.237 -27.855 1.00 82.50 81 GLN A N 1
ATOM 638 C CA . GLN A 1 81 ? -4.669 5.580 -27.797 1.00 82.50 81 GLN A CA 1
ATOM 639 C C . GLN A 1 81 ? -5.561 5.874 -29.016 1.00 82.50 81 GLN A C 1
ATOM 641 O O . GLN A 1 81 ? -6.638 6.455 -28.881 1.00 82.50 81 GLN A O 1
ATOM 646 N N . THR A 1 82 ? -5.159 5.420 -30.205 1.00 87.50 82 THR A N 1
ATOM 647 C CA . THR A 1 82 ? -5.961 5.530 -31.434 1.00 87.50 82 THR A CA 1
ATOM 648 C C . THR A 1 82 ? -7.244 4.700 -31.356 1.00 87.50 82 THR A C 1
ATOM 650 O O . THR A 1 82 ? -8.310 5.178 -31.748 1.00 87.50 82 THR A O 1
ATOM 653 N N . LYS A 1 83 ? -7.174 3.478 -30.810 1.00 86.62 83 LYS A N 1
ATOM 654 C CA . LYS A 1 83 ? -8.337 2.599 -30.621 1.00 86.62 83 LYS A CA 1
ATOM 655 C C . LYS A 1 83 ? -9.362 3.233 -29.680 1.00 86.62 83 LYS A C 1
ATOM 657 O O . LYS A 1 83 ? -10.536 3.282 -30.031 1.00 86.62 83 LYS A O 1
ATOM 662 N N . ILE A 1 84 ? -8.902 3.780 -28.553 1.00 82.62 84 ILE A N 1
ATOM 663 C CA . ILE A 1 84 ? -9.749 4.471 -27.569 1.00 82.62 84 ILE A CA 1
ATOM 664 C C . ILE A 1 84 ? -10.436 5.686 -28.207 1.00 82.62 84 ILE A C 1
ATOM 666 O O . ILE A 1 84 ? -11.653 5.830 -28.110 1.00 82.62 84 ILE A O 1
ATOM 670 N N . ARG A 1 85 ? -9.687 6.526 -28.935 1.00 79.19 85 ARG A N 1
ATOM 671 C CA . ARG A 1 85 ? -10.249 7.715 -29.602 1.00 79.19 85 ARG A CA 1
ATOM 672 C C . ARG A 1 85 ? -11.323 7.361 -30.629 1.00 79.19 85 ARG A C 1
ATOM 674 O O . ARG A 1 85 ? -12.348 8.034 -30.697 1.00 79.19 85 ARG A O 1
ATOM 681 N N . ARG A 1 86 ? -11.114 6.288 -31.399 1.00 73.31 86 ARG A N 1
ATOM 682 C CA . ARG A 1 86 ? -12.084 5.811 -32.395 1.00 73.31 86 ARG A CA 1
ATOM 683 C C . ARG A 1 86 ? -13.371 5.295 -31.746 1.00 73.31 86 ARG A C 1
ATOM 685 O O . ARG A 1 86 ? -14.439 5.503 -32.300 1.00 73.31 86 ARG A O 1
ATOM 692 N N . THR A 1 87 ? -13.286 4.677 -30.569 1.00 66.62 87 THR A N 1
ATOM 693 C CA . THR A 1 87 ? -14.472 4.221 -29.824 1.00 66.62 87 THR A CA 1
ATOM 694 C C . THR A 1 87 ? -15.229 5.353 -29.129 1.00 66.62 87 THR A C 1
ATOM 696 O O . THR A 1 87 ? -16.431 5.240 -28.943 1.00 66.62 87 THR A O 1
ATOM 699 N N . THR A 1 88 ? -14.564 6.460 -28.785 1.00 67.31 88 THR A N 1
ATOM 700 C CA . THR A 1 88 ? -15.204 7.616 -28.123 1.00 67.31 88 THR A CA 1
ATOM 701 C C . THR A 1 88 ? -15.905 8.590 -29.077 1.00 67.31 88 THR A C 1
ATOM 703 O O . THR A 1 88 ? -16.514 9.542 -28.612 1.00 67.31 88 THR A O 1
ATOM 706 N N . TRP A 1 89 ? -15.788 8.396 -30.395 1.00 58.34 89 TRP A N 1
ATOM 707 C CA . TRP A 1 89 ? -16.396 9.249 -31.434 1.00 58.34 89 TRP A CA 1
ATOM 708 C C . TRP A 1 89 ? -17.424 8.499 -32.306 1.00 58.34 89 TRP A C 1
ATOM 710 O O . TRP A 1 89 ? -17.854 9.009 -33.334 1.00 58.34 89 TRP A O 1
ATOM 720 N N . SER A 1 90 ? -17.806 7.275 -31.929 1.00 55.53 90 SER A N 1
ATOM 721 C CA . SER A 1 90 ? -18.857 6.492 -32.606 1.00 55.53 90 SER A CA 1
ATOM 722 C C . SER A 1 90 ? -20.088 6.263 -31.720 1.00 55.53 90 SER A C 1
ATOM 724 O O . SER A 1 90 ? -20.751 5.239 -31.861 1.00 55.53 90 SER A O 1
ATOM 726 N N . ALA A 1 91 ? -20.370 7.201 -30.814 1.00 52.06 91 ALA A N 1
ATOM 727 C CA . ALA A 1 91 ? -21.620 7.279 -30.062 1.00 52.06 91 ALA A CA 1
ATOM 728 C C . ALA A 1 91 ? -22.419 8.498 -30.531 1.00 52.06 91 ALA A C 1
ATO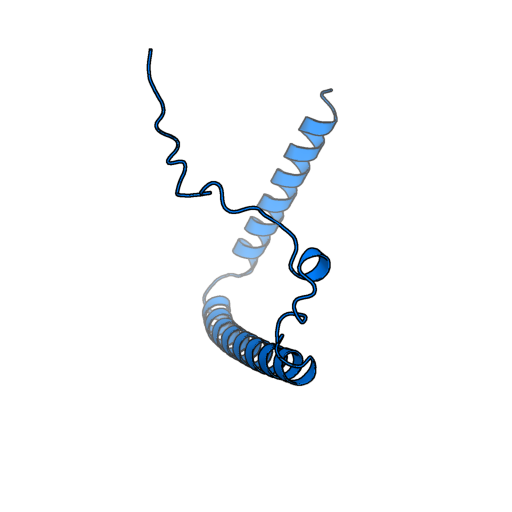M 730 O O . ALA A 1 91 ? -21.769 9.543 -30.767 1.00 52.06 91 ALA A O 1
#

pLDDT: mean 73.69, std 13.84, range [47.19, 93.56]

Radius of gyration: 26.69 Å; chains: 1; bounding box: 58×35×58 Å

Sequence (91 aa):
MQEGEREEAGRGSASRASRRVQGLPPEETKSLDEVKREARKANAAKRKAAEEKKKLSAAEEQSSPDWTSKMRTKYFWTMVQTKIRRTTWSA

Secondary structure (DSSP, 8-state):
------------S-----TTTTTPPPP-PPPHHHHHHHHHHHHHHHHHHHHHHHHHHHHHHTTS-HHHHHHHHHHHHHHHHHHHHHHTT--